Protein AF-A0A0R2XBV0-F1 (afdb_monomer_lite)

Foldseek 3Di:
DDVVVVVVVVVVVVVVVVVDDDCFDPVDDDPNRNVSVCVVVVVVVVVVVVVVVVVVVVVVVVCVVVVVVVVD

Secondary structure (DSSP, 8-state):
--HHHHHHHHHHHHHHHTTS--SS-SSS-GGGGGHHHHHHHHHHHHHHHHHHHHHHHHHHHHHHHHHHHHT-

Organism: NCBI:txid1655634

Sequence (72 aa):
MNRTRVSKFVGEVHGELLKCSWPWDASETGVKKYRELIDSTTVVALTTLVLAAYTSGFDFLISRVVGWLVRF

InterPro domains:
  IPR001901 Protein translocase complex, SecE/Sec61-gamma subunit [PF00584] (35-70)
  IPR038379 SecE superfamily [G3DSA:1.20.5.1030] (3-69)

Radius of gyration: 24.98 Å; chains: 1; bounding box: 53×30×60 Å

Structure (mmCIF, N/CA/C/O backbone):
data_AF-A0A0R2XBV0-F1
#
_entry.id   AF-A0A0R2XBV0-F1
#
loop_
_atom_site.group_PDB
_atom_site.id
_atom_site.type_symbol
_atom_site.label_atom_id
_atom_site.label_alt_id
_atom_site.label_comp_id
_atom_site.label_asym_id
_atom_site.label_entity_id
_atom_site.label_seq_id
_atom_site.pdbx_PDB_ins_code
_atom_site.Cartn_x
_atom_site.Cartn_y
_atom_site.Cartn_z
_atom_site.occupancy
_atom_site.B_iso_or_equiv
_atom_site.auth_seq_id
_atom_site.auth_comp_id
_atom_site.auth_asym_id
_atom_site.auth_atom_id
_atom_site.pdbx_PDB_model_num
ATOM 1 N N . MET A 1 1 ? -32.979 23.965 15.510 1.00 56.09 1 MET A N 1
ATOM 2 C CA . MET A 1 1 ? -32.151 22.762 15.254 1.00 56.09 1 MET A CA 1
ATOM 3 C C . MET A 1 1 ? -32.818 21.564 15.922 1.00 56.09 1 MET A C 1
ATOM 5 O O . MET A 1 1 ? -33.024 21.592 17.128 1.00 56.09 1 MET A O 1
ATOM 9 N N . ASN A 1 2 ? -33.288 20.584 15.145 1.00 70.94 2 ASN A N 1
ATOM 10 C CA . ASN A 1 2 ? -34.258 19.583 15.611 1.00 70.94 2 ASN A CA 1
ATOM 11 C C . ASN A 1 2 ? -33.553 18.421 16.346 1.00 70.94 2 ASN A C 1
ATOM 13 O O . ASN A 1 2 ? -33.118 17.454 15.719 1.00 70.94 2 ASN A O 1
ATOM 17 N N . ARG A 1 3 ? -33.399 18.539 17.672 1.00 76.88 3 ARG A N 1
ATOM 18 C CA . ARG A 1 3 ? -32.597 17.641 18.537 1.00 76.88 3 ARG A CA 1
ATOM 19 C C . ARG A 1 3 ? -32.976 16.155 18.408 1.00 76.88 3 ARG A C 1
ATOM 21 O O . ARG A 1 3 ? -32.110 15.288 18.446 1.00 76.88 3 ARG A O 1
ATOM 28 N N . THR A 1 4 ? -34.255 15.866 18.177 1.00 82.25 4 THR A N 1
ATOM 29 C CA . THR A 1 4 ? -34.806 14.515 17.972 1.00 82.25 4 THR A CA 1
ATOM 30 C C . THR A 1 4 ? -34.361 13.859 16.667 1.00 82.25 4 THR A C 1
ATOM 32 O O . THR A 1 4 ? -34.129 12.654 16.646 1.00 82.25 4 THR A O 1
ATOM 35 N N . ARG A 1 5 ? -34.197 14.627 15.582 1.00 84.06 5 ARG A N 1
ATOM 36 C CA . ARG A 1 5 ? -33.697 14.088 14.303 1.00 84.06 5 ARG A CA 1
ATOM 37 C C . ARG A 1 5 ? -32.219 13.719 14.398 1.00 84.06 5 ARG A C 1
ATOM 39 O O . ARG A 1 5 ? -31.827 12.667 13.914 1.00 84.06 5 ARG A O 1
ATOM 46 N N . VAL A 1 6 ? -31.433 14.552 15.082 1.00 88.88 6 VAL A N 1
ATOM 47 C CA . VAL A 1 6 ? -30.003 14.300 15.317 1.00 88.88 6 VAL A CA 1
ATOM 48 C C . VAL A 1 6 ? -29.806 13.049 16.173 1.00 88.88 6 VAL A C 1
ATOM 50 O O . VAL A 1 6 ? -28.996 12.199 15.830 1.00 88.88 6 VAL A O 1
ATOM 53 N N . SER A 1 7 ? -30.585 12.889 17.247 1.00 86.81 7 SER A N 1
ATOM 54 C CA . SER A 1 7 ? -30.484 11.707 18.112 1.00 86.81 7 SER A CA 1
ATOM 55 C C . SER A 1 7 ? -30.854 10.404 17.395 1.00 86.81 7 SER A C 1
ATOM 57 O O . SER A 1 7 ? -30.186 9.400 17.624 1.00 86.81 7 SER A O 1
ATOM 59 N N . LYS A 1 8 ? -31.878 10.412 16.527 1.00 91.25 8 LYS A N 1
ATOM 60 C CA . LYS A 1 8 ? -32.226 9.237 15.710 1.00 91.25 8 LYS A CA 1
ATOM 61 C C . LYS A 1 8 ? -31.111 8.878 14.730 1.00 91.25 8 LYS A C 1
ATOM 63 O O . LYS A 1 8 ? -30.692 7.730 14.692 1.00 91.25 8 LYS A O 1
ATOM 68 N N . PHE A 1 9 ? -30.591 9.875 14.017 1.00 91.00 9 PHE A N 1
ATOM 69 C CA . PHE A 1 9 ? -29.497 9.690 13.066 1.00 91.00 9 PHE A CA 1
ATOM 70 C C . PHE A 1 9 ? -28.239 9.106 13.726 1.00 91.00 9 PHE A C 1
ATOM 72 O O . PHE A 1 9 ? -27.664 8.150 13.222 1.00 91.00 9 PHE A O 1
ATOM 79 N N . VAL A 1 10 ? -27.834 9.628 14.889 1.00 93.69 10 VAL A N 1
ATOM 80 C CA . VAL A 1 10 ? -26.676 9.097 15.629 1.00 93.69 10 VAL A CA 1
ATOM 81 C C . VAL A 1 10 ? -26.914 7.655 16.089 1.00 93.69 10 VAL A C 1
ATOM 83 O O . VAL A 1 10 ? -25.992 6.846 16.034 1.00 93.69 10 VAL A O 1
ATOM 86 N N . GLY A 1 11 ? -28.140 7.316 16.501 1.00 93.38 11 GLY A N 1
ATOM 87 C CA . GLY A 1 11 ? -28.506 5.946 16.872 1.00 93.38 11 GLY A CA 1
ATOM 88 C C . GLY A 1 11 ? -28.407 4.962 15.703 1.00 93.38 11 GLY A C 1
ATOM 89 O O . GLY A 1 11 ? -27.855 3.878 15.867 1.00 93.38 11 GLY A O 1
ATOM 90 N N . GLU A 1 12 ? -28.876 5.356 14.517 1.00 93.38 12 GLU A N 1
ATOM 91 C CA . GLU A 1 12 ? -28.758 4.550 13.292 1.00 93.38 12 GLU A CA 1
ATOM 92 C C . GLU A 1 12 ? -27.294 4.370 12.868 1.00 93.38 12 GLU A C 1
ATOM 94 O O . GLU A 1 12 ? -26.853 3.245 12.643 1.00 93.38 12 GLU A O 1
ATOM 99 N N . VAL A 1 13 ? -26.511 5.455 12.846 1.00 94.56 13 VAL A N 1
ATOM 100 C CA . VAL A 1 13 ? -25.078 5.406 12.505 1.00 94.56 13 VAL A CA 1
ATOM 101 C C . VAL A 1 13 ? -24.303 4.522 13.482 1.00 94.56 13 VAL A C 1
ATOM 103 O O . VAL A 1 13 ? -23.444 3.752 13.060 1.00 94.56 13 VAL A O 1
ATOM 106 N N . HIS A 1 14 ? -24.613 4.591 14.778 1.00 90.25 14 HIS A N 1
ATOM 107 C CA . HIS A 1 14 ? -23.995 3.716 15.771 1.00 90.25 14 HIS A CA 1
ATOM 108 C C . HIS A 1 14 ? -24.363 2.243 15.543 1.00 90.25 14 HIS A C 1
ATOM 110 O O . HIS A 1 14 ? -23.490 1.379 15.612 1.00 90.25 14 HIS A O 1
ATOM 116 N N . GLY A 1 15 ? -25.628 1.961 15.215 1.00 93.00 15 GLY A N 1
ATOM 117 C CA . GLY A 1 15 ? -26.089 0.614 14.880 1.00 93.00 15 GLY A CA 1
ATOM 118 C C . GLY A 1 15 ? -25.390 0.021 13.654 1.00 93.00 15 GLY A C 1
ATOM 119 O O . GLY A 1 15 ? -25.064 -1.163 13.661 1.00 93.00 15 GLY A O 1
ATOM 120 N N . GLU A 1 16 ? -25.115 0.827 12.625 1.00 91.94 16 GLU A N 1
ATOM 121 C CA . GLU A 1 16 ? -24.349 0.381 11.452 1.00 91.94 16 GLU A CA 1
ATOM 122 C C . GLU A 1 16 ? -22.850 0.241 11.746 1.00 91.94 16 GLU A C 1
ATOM 124 O O . GLU A 1 16 ? -22.234 -0.738 11.332 1.00 91.94 16 GLU A O 1
ATOM 129 N N . LEU A 1 17 ? -22.261 1.156 12.524 1.00 88.94 17 LEU A N 1
ATOM 130 C CA . LEU A 1 17 ? -20.850 1.078 12.926 1.00 88.94 17 LEU A CA 1
ATOM 131 C C . LEU A 1 17 ? -20.525 -0.200 13.706 1.00 88.94 17 LEU A C 1
ATOM 133 O O . LEU A 1 17 ? -19.430 -0.733 13.557 1.00 88.94 17 LEU A O 1
ATOM 137 N N . LEU A 1 18 ? -21.467 -0.710 14.504 1.00 84.81 18 LEU A N 1
ATOM 138 C CA . LEU A 1 18 ? -21.300 -1.972 15.234 1.00 84.81 18 LEU A CA 1
ATOM 139 C C . LEU A 1 18 ? -21.250 -3.205 14.321 1.00 84.81 18 LEU A C 1
ATOM 141 O O . LEU A 1 18 ? -20.741 -4.242 14.738 1.00 84.81 18 LEU A O 1
ATOM 145 N N . LYS A 1 19 ? -21.772 -3.112 13.092 1.00 88.75 19 LYS A N 1
ATOM 146 C CA . LYS A 1 19 ? -21.711 -4.203 12.106 1.00 88.75 19 LYS A CA 1
ATOM 147 C C . LYS A 1 19 ? -20.399 -4.209 11.327 1.00 88.75 19 LYS A C 1
ATOM 149 O O . LYS A 1 19 ? -20.087 -5.202 10.674 1.00 88.75 19 LYS A O 1
ATOM 154 N N . CYS A 1 20 ? -19.648 -3.112 11.353 1.00 83.94 20 CYS A N 1
ATOM 155 C CA . CYS A 1 20 ? -18.378 -3.018 10.655 1.00 83.94 20 CYS A CA 1
ATOM 156 C C . CYS A 1 20 ? -17.326 -3.895 11.344 1.00 83.94 20 CYS A C 1
ATOM 158 O O . CYS A 1 20 ? -17.086 -3.777 12.544 1.00 83.94 20 CYS A O 1
ATOM 160 N N . SER A 1 21 ? -16.638 -4.730 10.566 1.00 78.69 21 SER A N 1
ATOM 161 C CA . SER A 1 21 ? -15.408 -5.381 11.011 1.00 78.69 21 SER A CA 1
ATOM 162 C C . SER A 1 21 ? -14.303 -4.335 11.058 1.00 78.69 21 SER A C 1
ATOM 164 O O . SER A 1 21 ? -13.853 -3.832 10.025 1.00 78.69 21 SER A O 1
ATOM 166 N N . TRP A 1 22 ? -13.900 -3.965 12.262 1.00 80.69 22 TRP A N 1
ATOM 167 C CA . TRP A 1 22 ? -12.849 -2.985 12.435 1.00 80.69 22 TRP A CA 1
ATOM 168 C C . TRP A 1 22 ? -11.488 -3.661 12.287 1.00 80.69 22 TRP A C 1
ATOM 170 O O . TRP A 1 22 ? -11.276 -4.698 12.910 1.00 80.69 22 TRP A O 1
ATOM 180 N N . PRO A 1 23 ? -10.558 -3.104 11.497 1.00 76.00 23 PRO A N 1
ATOM 181 C CA . PRO A 1 23 ? -9.323 -3.793 11.115 1.00 76.00 23 PRO A CA 1
ATOM 182 C C . PRO A 1 23 ? -8.254 -3.754 12.224 1.00 76.00 23 PRO A C 1
ATOM 184 O O . PRO A 1 23 ? -7.049 -3.771 11.962 1.00 76.00 23 PRO A O 1
ATOM 187 N N . TRP A 1 24 ? -8.689 -3.618 13.479 1.00 78.06 24 TRP A N 1
ATOM 188 C CA . TRP A 1 24 ? -7.833 -3.661 14.648 1.00 78.06 24 TRP A CA 1
ATOM 189 C C . TRP A 1 24 ? -8.497 -4.355 15.822 1.00 78.06 24 TRP A C 1
ATOM 191 O O . TRP A 1 24 ? -9.671 -4.138 16.122 1.00 78.06 24 TRP A O 1
ATOM 201 N N . ASP A 1 25 ? -7.692 -5.113 16.554 1.00 77.19 25 ASP A N 1
ATOM 202 C CA . ASP A 1 25 ? -8.153 -5.840 17.727 1.00 77.19 25 ASP A CA 1
ATOM 203 C C . ASP A 1 25 ? -7.987 -4.986 18.995 1.00 77.19 25 ASP A C 1
ATOM 205 O O . ASP A 1 25 ? -6.889 -4.549 19.341 1.00 77.19 25 ASP A O 1
ATOM 209 N N . ALA A 1 26 ? -9.090 -4.704 19.692 1.00 72.94 26 ALA A N 1
ATOM 210 C CA . ALA A 1 26 ? -9.067 -3.965 20.955 1.00 72.94 26 ALA A CA 1
ATOM 211 C C . ALA A 1 26 ? -8.550 -4.807 22.139 1.00 72.94 26 ALA A C 1
ATOM 213 O O . ALA A 1 26 ? -8.208 -4.230 23.173 1.00 72.94 26 ALA A O 1
ATOM 214 N N . SER A 1 27 ? -8.487 -6.136 21.986 1.00 76.81 27 SER A N 1
ATOM 215 C CA . SER A 1 27 ? -7.953 -7.075 22.981 1.00 76.81 27 SER A CA 1
ATOM 216 C C . SER A 1 27 ? -6.421 -7.088 23.007 1.00 76.81 27 SER A C 1
ATOM 218 O O . SER A 1 27 ? -5.811 -7.358 24.042 1.00 76.81 27 SER A O 1
ATOM 220 N N . GLU A 1 28 ? -5.782 -6.779 21.879 1.00 77.62 28 GLU A N 1
ATOM 221 C CA . GLU A 1 28 ? -4.327 -6.789 21.738 1.00 77.62 28 GLU A CA 1
ATOM 222 C C . GLU A 1 28 ? -3.742 -5.393 22.004 1.00 77.62 28 GLU A C 1
ATOM 224 O O . GLU A 1 28 ? -4.247 -4.365 21.544 1.00 77.62 28 GLU A O 1
ATOM 229 N N . THR A 1 29 ? -2.634 -5.334 22.744 1.00 76.50 29 THR A N 1
ATOM 230 C CA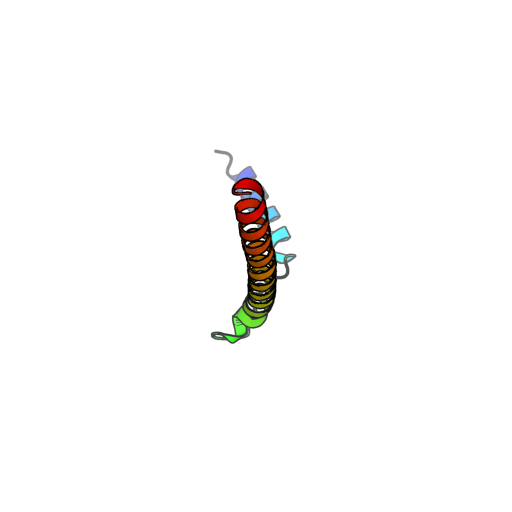 . THR A 1 29 ? -1.931 -4.077 23.047 1.00 76.50 29 THR A CA 1
ATOM 231 C C . THR A 1 29 ? -0.731 -3.862 22.126 1.00 76.50 29 THR A C 1
ATOM 233 O O . THR A 1 29 ? -0.033 -4.792 21.719 1.00 76.50 29 THR A O 1
ATOM 236 N N . GLY A 1 30 ? -0.467 -2.595 21.796 1.00 79.50 30 GLY A N 1
ATOM 237 C CA . GLY A 1 30 ? 0.693 -2.193 21.001 1.00 79.50 30 GLY A CA 1
ATOM 238 C C . GLY A 1 30 ? 0.552 -2.491 19.506 1.00 79.50 30 GLY A C 1
ATOM 239 O O . GLY A 1 30 ? -0.500 -2.286 18.912 1.00 79.50 30 GLY A O 1
ATOM 240 N N . VAL A 1 31 ? 1.642 -2.938 18.880 1.00 74.44 31 VAL A N 1
ATOM 241 C CA . VAL A 1 31 ? 1.759 -3.072 17.414 1.00 74.44 31 VAL A CA 1
ATOM 242 C C . VAL A 1 31 ? 0.916 -4.224 16.852 1.00 74.44 31 VAL A C 1
ATOM 244 O O . VAL A 1 31 ? 0.473 -4.165 15.708 1.00 74.44 31 VAL A O 1
ATOM 247 N N . LYS A 1 32 ? 0.643 -5.253 17.668 1.00 77.31 32 LYS A N 1
ATOM 248 C CA . LYS A 1 32 ? -0.176 -6.415 17.282 1.00 77.31 32 LYS A CA 1
ATOM 249 C C . LYS A 1 32 ? -1.623 -6.040 16.960 1.00 77.31 32 LYS A C 1
ATOM 251 O O . LYS A 1 32 ? -2.211 -6.645 16.070 1.00 77.31 32 LYS A O 1
ATOM 256 N N . LYS A 1 33 ? -2.146 -4.990 17.602 1.00 83.75 33 LYS A N 1
ATOM 257 C CA . LYS A 1 33 ? -3.471 -4.414 17.337 1.00 83.75 33 LYS A CA 1
ATOM 258 C C . LYS A 1 33 ? -3.684 -4.064 15.866 1.00 83.75 33 LYS A C 1
ATOM 260 O O . LYS A 1 33 ? -4.781 -4.230 15.355 1.00 83.75 33 LYS A O 1
ATOM 265 N N . TYR A 1 34 ? -2.642 -3.578 15.196 1.00 85.50 34 TYR A N 1
ATOM 266 C CA . TYR A 1 34 ? -2.713 -3.089 13.820 1.00 85.50 34 TYR A CA 1
ATOM 267 C C . TYR A 1 34 ? -2.186 -4.107 12.806 1.00 85.50 34 TYR A C 1
ATOM 269 O O . TYR A 1 34 ? -1.860 -3.735 11.683 1.00 85.50 34 TYR A O 1
ATOM 277 N N . ARG A 1 35 ? -2.058 -5.386 13.179 1.00 83.19 35 ARG A N 1
ATOM 278 C CA . ARG A 1 35 ? -1.443 -6.401 12.316 1.00 83.19 35 ARG A CA 1
ATOM 279 C C . ARG A 1 35 ? -2.159 -6.542 10.973 1.00 83.19 35 ARG A C 1
ATOM 281 O O . ARG A 1 35 ? -1.483 -6.568 9.953 1.00 83.19 35 ARG A O 1
ATOM 288 N N . GLU A 1 36 ? -3.490 -6.580 10.967 1.00 83.88 36 GLU A N 1
ATOM 289 C CA . GLU A 1 36 ? -4.277 -6.672 9.727 1.00 83.88 36 GLU A CA 1
ATOM 290 C C . GLU A 1 36 ? -4.110 -5.428 8.844 1.00 83.88 36 GLU A C 1
ATOM 292 O O . GLU A 1 36 ? -3.958 -5.538 7.628 1.00 83.88 36 GLU A O 1
ATOM 297 N N . LEU A 1 37 ? -4.061 -4.239 9.453 1.00 87.94 37 LEU A N 1
ATOM 298 C CA . LEU A 1 37 ? -3.793 -2.976 8.755 1.00 87.94 37 LEU A CA 1
ATOM 299 C C . LEU A 1 37 ? -2.395 -2.940 8.138 1.00 87.94 37 LEU A C 1
ATOM 301 O O . LEU A 1 37 ? -2.225 -2.492 7.004 1.00 87.94 37 LEU A O 1
ATOM 305 N N . ILE A 1 38 ? -1.390 -3.399 8.883 1.00 88.88 38 ILE A N 1
ATOM 306 C CA . ILE A 1 38 ? -0.009 -3.446 8.405 1.00 88.88 38 ILE A CA 1
ATOM 307 C C . ILE A 1 38 ? 0.089 -4.430 7.241 1.00 88.88 38 ILE A C 1
ATOM 309 O O . ILE A 1 38 ? 0.641 -4.060 6.215 1.00 88.88 38 ILE A O 1
ATOM 313 N N . ASP A 1 39 ? -0.486 -5.627 7.366 1.00 89.81 39 ASP A N 1
ATOM 314 C CA . ASP A 1 39 ? -0.434 -6.664 6.329 1.00 89.81 39 ASP A CA 1
ATOM 315 C C . ASP A 1 39 ? -1.132 -6.230 5.030 1.00 89.81 39 ASP A C 1
ATOM 317 O O . ASP A 1 39 ? -0.594 -6.353 3.931 1.00 89.81 39 ASP A O 1
ATOM 321 N N . SER A 1 40 ? -2.306 -5.607 5.143 1.00 91.00 40 SER A N 1
ATOM 322 C CA . SER A 1 40 ? -3.004 -5.060 3.974 1.00 91.00 40 SER A CA 1
ATOM 323 C C . SER A 1 40 ? -2.241 -3.895 3.331 1.00 91.00 40 SER A C 1
ATOM 325 O O . SER A 1 40 ? -2.131 -3.826 2.105 1.00 91.00 40 SER A O 1
ATOM 327 N N . THR A 1 41 ? -1.641 -3.008 4.128 1.00 93.38 41 THR A N 1
ATOM 328 C CA . THR A 1 41 ? -0.869 -1.870 3.603 1.00 93.38 41 THR A CA 1
ATOM 329 C C . THR A 1 41 ? 0.448 -2.310 2.960 1.00 93.38 41 THR A C 1
ATOM 331 O O . THR A 1 41 ? 0.830 -1.764 1.924 1.00 93.38 41 THR A O 1
ATOM 334 N N . THR A 1 42 ? 1.148 -3.295 3.529 1.00 95.25 42 THR A N 1
ATOM 335 C CA . THR A 1 42 ? 2.426 -3.789 2.990 1.00 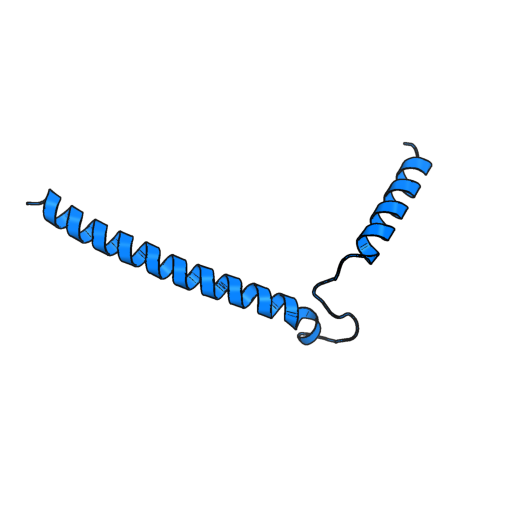95.25 42 THR A CA 1
ATOM 336 C C . THR A 1 42 ? 2.237 -4.458 1.636 1.00 95.2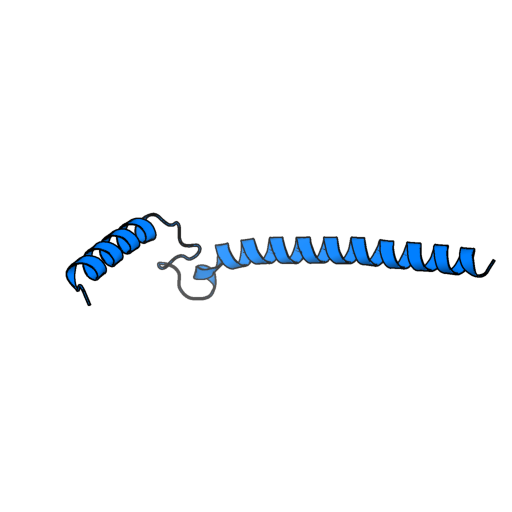5 42 THR A C 1
ATOM 338 O O . THR A 1 42 ? 3.023 -4.196 0.725 1.00 95.25 42 THR A O 1
ATOM 341 N N . VAL A 1 43 ? 1.179 -5.255 1.461 1.00 96.31 43 VAL A N 1
ATOM 342 C CA . VAL A 1 43 ? 0.860 -5.881 0.167 1.00 96.31 43 VAL A CA 1
ATOM 343 C C . VAL A 1 43 ? 0.583 -4.821 -0.897 1.00 96.31 43 VAL A C 1
ATOM 345 O O . VAL A 1 43 ? 1.131 -4.894 -2.003 1.00 96.31 43 VAL A O 1
ATOM 348 N N . VAL A 1 44 ? -0.216 -3.801 -0.567 1.00 97.06 44 VAL A N 1
ATOM 349 C CA . VAL A 1 44 ? -0.503 -2.692 -1.490 1.00 97.06 44 VAL A CA 1
ATOM 350 C C . VAL A 1 44 ? 0.780 -1.936 -1.837 1.00 97.06 44 VAL A C 1
ATOM 352 O O . VAL A 1 44 ? 1.036 -1.690 -3.013 1.00 97.06 44 VAL A O 1
ATOM 355 N N . ALA A 1 45 ? 1.615 -1.620 -0.846 1.00 97.88 45 ALA A N 1
ATOM 356 C CA . ALA A 1 45 ? 2.877 -0.912 -1.052 1.00 97.88 45 ALA A CA 1
ATOM 357 C C . ALA A 1 45 ? 3.866 -1.696 -1.932 1.00 97.88 45 ALA A C 1
ATOM 359 O O . ALA A 1 45 ? 4.503 -1.121 -2.811 1.00 97.88 45 ALA A O 1
ATOM 360 N N . LEU A 1 46 ? 3.982 -3.012 -1.738 1.00 98.00 46 LEU A N 1
ATOM 361 C CA . LEU A 1 46 ? 4.834 -3.859 -2.576 1.00 98.00 46 LEU A CA 1
ATOM 362 C C . LEU A 1 46 ? 4.309 -3.936 -4.010 1.00 98.00 46 LEU A C 1
ATOM 364 O O . LEU A 1 46 ? 5.082 -3.835 -4.962 1.00 98.00 46 LEU A O 1
ATOM 368 N N . THR A 1 47 ? 2.994 -4.065 -4.173 1.00 97.94 47 THR A N 1
ATOM 369 C CA . THR A 1 47 ? 2.368 -4.144 -5.498 1.00 97.94 47 THR A CA 1
ATOM 370 C C . THR A 1 47 ? 2.561 -2.846 -6.278 1.00 97.94 47 THR A C 1
ATOM 372 O O . THR A 1 47 ? 2.944 -2.877 -7.449 1.00 97.94 47 THR A O 1
ATOM 375 N N . THR A 1 48 ? 2.349 -1.695 -5.634 1.0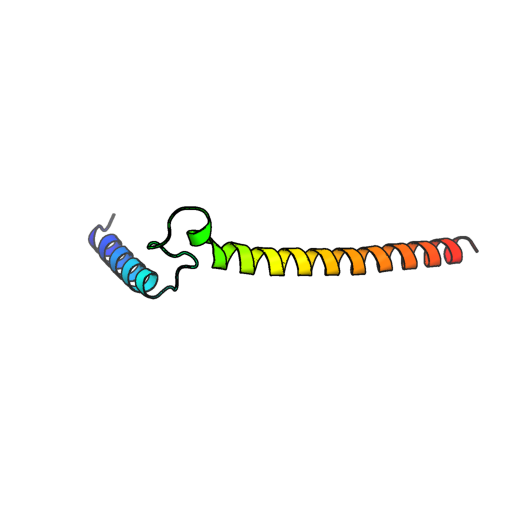0 98.25 48 THR A N 1
ATOM 376 C CA . THR A 1 48 ? 2.545 -0.387 -6.273 1.00 98.25 48 THR A CA 1
ATOM 377 C C . THR A 1 48 ? 4.011 -0.130 -6.601 1.00 98.25 48 THR A C 1
ATOM 379 O O . THR A 1 48 ? 4.297 0.403 -7.672 1.00 98.25 48 THR A O 1
ATOM 382 N N . LEU A 1 49 ? 4.942 -0.567 -5.748 1.00 98.19 49 LEU A N 1
ATOM 383 C CA . LEU A 1 49 ? 6.379 -0.480 -6.012 1.00 98.19 49 LEU A CA 1
ATOM 384 C C . LEU A 1 49 ? 6.780 -1.287 -7.257 1.00 98.19 49 LEU A C 1
ATOM 386 O O . LEU A 1 49 ? 7.478 -0.770 -8.129 1.00 98.19 49 LEU A O 1
ATOM 390 N N . VAL A 1 50 ? 6.325 -2.540 -7.360 1.00 98.25 50 VAL A N 1
ATOM 391 C CA . VAL A 1 50 ? 6.623 -3.407 -8.514 1.00 98.25 50 VAL A CA 1
ATOM 392 C C . VAL A 1 50 ? 6.024 -2.828 -9.794 1.00 98.25 50 VAL A C 1
ATOM 394 O O . VAL A 1 50 ? 6.705 -2.774 -10.820 1.00 98.25 50 VAL A O 1
ATOM 397 N N . LEU A 1 51 ? 4.782 -2.341 -9.732 1.00 97.88 51 LEU A N 1
ATOM 398 C CA . LEU A 1 51 ? 4.135 -1.696 -10.872 1.00 97.88 51 LEU A CA 1
ATOM 399 C C . LEU A 1 51 ? 4.903 -0.445 -11.318 1.00 97.88 51 LEU A C 1
ATOM 401 O O . LEU A 1 51 ? 5.164 -0.292 -12.508 1.00 97.88 51 LEU A O 1
ATOM 405 N N . ALA A 1 52 ? 5.319 0.407 -10.377 1.00 98.12 52 ALA A N 1
ATOM 406 C CA . ALA A 1 52 ? 6.086 1.615 -10.672 1.00 98.12 52 ALA A CA 1
ATOM 407 C C . ALA A 1 52 ? 7.446 1.303 -11.314 1.00 98.12 52 ALA A C 1
ATOM 409 O O . ALA A 1 52 ? 7.865 1.995 -12.244 1.00 98.12 52 ALA A O 1
ATOM 410 N N . ALA A 1 53 ? 8.129 0.253 -10.848 1.00 97.88 53 ALA A N 1
ATOM 411 C CA . ALA A 1 53 ? 9.384 -0.197 -11.442 1.00 97.88 53 ALA A CA 1
ATOM 412 C C . ALA A 1 53 ? 9.182 -0.690 -12.883 1.00 97.88 53 ALA A C 1
ATOM 414 O O . ALA A 1 53 ? 9.957 -0.325 -13.769 1.00 97.88 53 ALA A O 1
ATOM 415 N N . TYR A 1 54 ? 8.121 -1.466 -13.127 1.00 97.62 54 TYR A N 1
ATOM 416 C CA . TYR A 1 54 ? 7.763 -1.934 -14.464 1.00 97.62 54 TYR A CA 1
ATOM 417 C C . TYR A 1 54 ? 7.498 -0.754 -15.404 1.00 97.62 54 TYR A C 1
ATOM 419 O O . TYR A 1 54 ? 8.189 -0.612 -16.411 1.00 97.62 54 TYR A O 1
ATO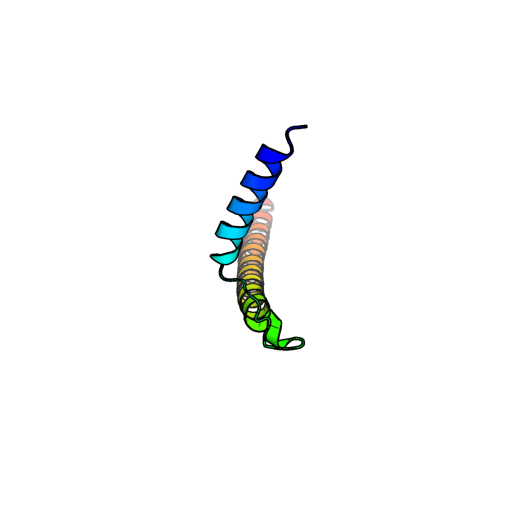M 427 N N . THR A 1 55 ? 6.559 0.131 -15.063 1.00 97.62 55 THR A N 1
ATOM 428 C CA . THR A 1 55 ? 6.183 1.250 -15.942 1.00 97.62 55 THR A CA 1
ATOM 429 C C . THR A 1 55 ? 7.373 2.163 -16.226 1.00 97.62 55 THR A C 1
ATOM 431 O O . THR A 1 55 ? 7.660 2.446 -17.385 1.00 97.62 55 THR A O 1
ATOM 434 N N . SER A 1 56 ? 8.149 2.519 -15.197 1.00 97.31 56 SER A N 1
ATOM 435 C CA . SER A 1 56 ? 9.328 3.383 -15.360 1.00 97.31 56 SER A CA 1
ATOM 436 C C . SER A 1 56 ? 10.418 2.740 -16.225 1.00 97.31 56 SER A C 1
ATOM 438 O O . SER A 1 56 ? 11.091 3.429 -16.992 1.00 97.31 56 SER A O 1
ATOM 440 N N . GLY A 1 57 ? 10.605 1.419 -16.124 1.00 97.25 57 GLY A N 1
ATOM 441 C CA . GLY A 1 57 ? 11.572 0.685 -16.940 1.00 97.25 57 GLY A CA 1
ATOM 442 C C . GLY A 1 57 ? 11.207 0.685 -18.425 1.00 97.25 57 GLY A C 1
ATOM 443 O O . GLY A 1 57 ? 12.067 0.938 -19.274 1.00 97.25 57 GLY A O 1
ATOM 444 N N . PHE A 1 58 ? 9.932 0.457 -18.745 1.00 96.31 58 PHE A N 1
ATOM 445 C CA . PHE A 1 58 ? 9.446 0.513 -20.126 1.00 96.31 58 PHE A CA 1
ATOM 446 C C . PHE A 1 58 ? 9.476 1.933 -20.688 1.00 96.31 58 PHE A C 1
ATOM 448 O O . PHE A 1 58 ? 9.936 2.118 -21.815 1.00 96.31 58 PHE A O 1
ATOM 455 N N . ASP A 1 59 ? 9.086 2.934 -19.900 1.00 95.62 59 ASP A N 1
ATOM 456 C CA . ASP A 1 59 ? 9.160 4.340 -20.303 1.00 95.62 59 ASP A CA 1
ATOM 457 C C . ASP A 1 59 ? 10.600 4.749 -20.633 1.00 95.62 59 ASP A C 1
ATOM 459 O O . ASP A 1 59 ? 10.852 5.389 -21.659 1.00 95.62 59 ASP A O 1
ATOM 463 N N . PHE A 1 60 ? 11.569 4.325 -19.814 1.00 95.38 60 PHE A N 1
ATOM 464 C CA . PHE A 1 60 ? 12.988 4.558 -20.074 1.00 95.38 60 PHE A CA 1
ATOM 465 C C . PHE A 1 60 ? 13.460 3.877 -21.365 1.00 95.38 60 PHE A C 1
ATOM 467 O O . PHE A 1 60 ? 14.136 4.501 -22.190 1.00 95.38 60 PHE A O 1
ATOM 474 N N . LEU A 1 61 ? 13.084 2.611 -21.566 1.00 95.50 61 LEU A N 1
ATOM 475 C CA . LEU A 1 61 ? 13.470 1.839 -22.745 1.00 95.50 61 LEU A CA 1
ATOM 476 C C . LEU A 1 61 ? 12.900 2.453 -24.028 1.00 95.50 61 LEU A C 1
ATOM 478 O O . LEU A 1 61 ? 13.645 2.689 -24.981 1.00 95.50 61 LEU A O 1
ATOM 482 N N . ILE A 1 62 ? 11.606 2.775 -24.036 1.00 95.19 62 ILE A N 1
ATOM 483 C CA . ILE A 1 62 ? 10.935 3.407 -25.177 1.00 95.19 62 ILE A CA 1
ATOM 484 C C . ILE A 1 62 ? 11.543 4.781 -25.446 1.00 95.19 62 ILE A C 1
ATOM 486 O O . ILE A 1 62 ? 11.892 5.073 -26.587 1.00 95.19 62 ILE A O 1
ATOM 490 N N . SER A 1 63 ? 11.757 5.598 -24.412 1.00 94.12 63 SER A N 1
ATOM 491 C CA . SER A 1 63 ? 12.388 6.916 -24.564 1.00 94.12 63 SER A CA 1
ATOM 492 C C . SER A 1 63 ? 13.781 6.811 -25.184 1.00 94.12 63 SER A C 1
ATOM 494 O O . SER A 1 63 ? 14.157 7.630 -26.026 1.00 94.12 63 SER A O 1
ATOM 496 N N . ARG A 1 64 ? 14.551 5.778 -24.821 1.00 93.44 64 ARG A N 1
ATOM 497 C CA . ARG A 1 64 ? 15.877 5.537 -25.396 1.00 93.44 64 ARG A CA 1
ATOM 498 C C . ARG A 1 64 ? 15.805 5.104 -26.859 1.00 93.44 64 ARG A C 1
ATOM 500 O O . ARG A 1 64 ? 16.602 5.603 -27.654 1.00 93.44 64 ARG A O 1
ATOM 507 N N . VAL A 1 65 ? 14.874 4.211 -27.201 1.00 95.06 65 VAL A N 1
ATOM 508 C CA . VAL A 1 65 ? 14.660 3.722 -28.574 1.00 95.06 65 VAL A CA 1
ATOM 509 C C . VAL A 1 65 ? 14.155 4.842 -29.476 1.00 95.06 65 VAL A C 1
ATOM 511 O O . VAL A 1 65 ? 14.752 5.096 -30.517 1.00 95.06 65 VAL A O 1
ATOM 514 N N . VAL A 1 66 ? 13.114 5.564 -29.060 1.00 94.62 66 VAL A N 1
ATOM 515 C CA . VAL A 1 66 ? 12.561 6.697 -29.813 1.00 94.62 66 VAL A CA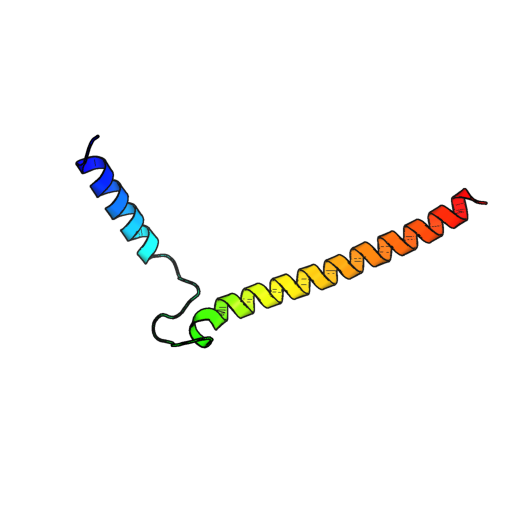 1
ATOM 516 C C . VAL A 1 66 ? 13.605 7.798 -29.959 1.00 94.62 66 VAL A C 1
ATOM 518 O O . VAL A 1 66 ? 13.802 8.306 -31.055 1.00 94.62 66 VAL A O 1
ATOM 521 N N . GLY A 1 67 ? 14.343 8.129 -28.896 1.00 90.56 67 GLY A N 1
ATOM 522 C CA . GLY A 1 67 ? 15.419 9.118 -28.974 1.00 90.56 67 GLY A CA 1
ATOM 523 C C . GLY A 1 67 ? 16.563 8.712 -29.910 1.00 90.56 67 GLY A C 1
ATOM 524 O O . GLY A 1 67 ? 17.207 9.582 -30.495 1.00 90.56 67 GLY A O 1
ATOM 525 N N . TRP A 1 68 ? 16.823 7.411 -30.069 1.00 92.25 68 TRP A N 1
ATOM 526 C CA . TRP A 1 68 ? 17.766 6.906 -31.068 1.00 92.25 68 TRP A CA 1
ATOM 527 C C . TRP A 1 68 ? 17.189 7.003 -32.485 1.00 92.25 68 TRP A C 1
ATOM 529 O O . TRP A 1 68 ? 17.879 7.477 -33.379 1.00 92.25 68 TRP A O 1
ATOM 539 N N . LEU A 1 69 ? 15.918 6.639 -32.665 1.00 91.19 69 LEU A N 1
ATOM 540 C CA . LEU A 1 69 ? 15.236 6.602 -33.960 1.00 91.19 69 LEU A CA 1
ATOM 541 C C . LEU A 1 69 ? 14.931 8.001 -34.522 1.00 91.19 69 LEU A C 1
ATOM 543 O O . LEU A 1 69 ? 15.002 8.193 -35.723 1.00 91.19 69 LEU A O 1
ATOM 547 N N . VAL A 1 70 ? 14.641 8.985 -33.665 1.00 91.56 70 VAL A N 1
ATOM 548 C CA . VAL A 1 70 ? 14.395 10.391 -34.053 1.00 91.56 70 VAL A CA 1
ATOM 549 C C . VAL A 1 70 ? 15.688 11.143 -34.396 1.00 91.56 70 VAL A C 1
ATOM 551 O O . VAL A 1 70 ? 15.647 12.139 -35.111 1.00 91.56 70 VAL A O 1
ATOM 554 N N . ARG A 1 71 ? 16.840 10.716 -33.861 1.00 72.25 71 ARG A N 1
ATOM 555 C CA . ARG A 1 71 ? 18.153 11.306 -34.196 1.00 72.25 71 ARG A CA 1
ATOM 556 C C . ARG A 1 71 ? 18.818 10.647 -35.410 1.00 72.25 71 ARG A C 1
ATOM 558 O O . ARG A 1 71 ? 19.882 11.124 -35.802 1.00 72.25 71 ARG A O 1
ATOM 565 N N . PHE A 1 72 ? 18.240 9.568 -35.933 1.00 53.38 72 PHE A N 1
ATOM 566 C CA . PHE A 1 72 ? 18.630 8.916 -37.183 1.00 53.38 72 PHE A CA 1
ATOM 567 C C . PHE A 1 72 ? 17.878 9.556 -38.354 1.00 53.38 72 PHE A C 1
ATOM 569 O O . PHE A 1 72 ? 18.484 9.656 -39.442 1.00 53.38 72 PHE A O 1
#

pLDDT: mean 88.13, std 9.64, range [53.38, 98.25]